Protein AF-A0A959FFI9-F1 (afdb_monomer)

Foldseek 3Di:
DVVVVVVVVVVVVVVVVPPDDDPPVVVQCPDPVSVVVVVCVCVVDPVSVVVVVVVLVVDPVSVVVCVPDPVNVCVCVPPVNVVVVCVVCVVVVVVVVVVQLLQLASVLVVLVVCVVVVVAPPVRSVVVNVVCVVVVRDYDCVVVVPPPDDDDDDDDD

pLDDT: mean 77.88, std 16.32, range [38.5, 97.5]

Radius of gyration: 33.66 Å; Cα contacts (8 Å, |Δi|>4): 55; chains: 1; bounding box: 94×33×92 Å

Sequence (157 aa):
MKKILLFSFAATALFWIGCSQPTNVDSILENAESKDQVFAAILEDHELMTEFMDKMISNEHAVMMMKGNQKMMDMMANEGNMMQMMKDRPEMMHQMMSGMMKDGNMMGHMMQMMQQEGMMSEECMQSCMQMMKDKGMSMDMQMMEGESGDAHADGHH

Secondary structure (DSSP, 8-state):
-HHHHHHHHHHHHHHHHTS-----HHHHHHSHHHHHHHHHHHHH-HHHHHHHHHHHHH-HHHHHHHHT-HHHHHHHHSHHHHHHHHHH-HHHHHHHHHHHHH-HHHHHHHHHHHHHTTSS-HHHHHHHHHHHHHTT----GGGTTT-----------

Solvent-accessible surface area (backbone atoms only — not comparable to full-atom values): 9278 Å² total; per-residue (Å²): 109,74,71,58,53,54,53,55,52,53,58,55,54,58,60,59,68,73,75,70,69,80,80,58,62,67,66,39,62,71,35,68,70,52,34,51,49,53,51,46,56,32,73,76,31,70,68,51,36,51,54,50,50,54,55,39,70,71,30,68,69,53,41,51,54,52,72,68,30,62,71,59,47,51,56,53,66,30,67,70,50,42,53,48,51,42,69,79,32,57,65,56,54,50,52,52,51,51,53,42,69,70,34,29,52,60,45,50,52,52,52,51,52,34,35,75,72,66,77,36,53,71,69,57,50,54,54,51,53,52,53,38,48,76,70,69,44,69,56,70,66,80,72,68,72,74,73,89,68,87,84,74,95,76,88,80,135

Mean predicted aligned error: 16.04 Å

Structure (mmCIF, N/CA/C/O backbone):
data_AF-A0A959FFI9-F1
#
_entry.id   AF-A0A959FFI9-F1
#
loop_
_atom_site.group_PDB
_atom_site.id
_atom_site.type_symbol
_atom_site.label_atom_id
_atom_site.label_alt_id
_atom_site.label_comp_id
_atom_site.label_asym_id
_atom_site.label_entity_id
_atom_site.label_seq_id
_atom_site.pdbx_PDB_ins_code
_atom_site.Cartn_x
_atom_site.Cartn_y
_atom_site.Cartn_z
_atom_site.occupancy
_atom_site.B_iso_or_equiv
_atom_site.auth_seq_id
_atom_site.auth_comp_id
_atom_site.auth_asym_id
_atom_site.auth_atom_id
_atom_site.pdbx_PDB_model_num
ATOM 1 N N . MET A 1 1 ? -46.009 -9.387 54.104 1.00 54.59 1 MET A N 1
ATOM 2 C CA . MET A 1 1 ? -46.025 -10.105 52.807 1.00 54.59 1 MET A CA 1
ATOM 3 C C . MET A 1 1 ? -46.320 -9.190 51.614 1.00 54.59 1 MET A C 1
ATOM 5 O O . MET A 1 1 ? -45.445 -9.065 50.772 1.00 54.59 1 MET A O 1
ATOM 9 N N . LYS A 1 2 ? -47.446 -8.454 51.561 1.00 54.12 2 LYS A N 1
ATOM 10 C CA . LYS A 1 2 ? -47.761 -7.527 50.441 1.00 54.12 2 LYS A CA 1
ATOM 11 C C . LYS A 1 2 ? -46.693 -6.450 50.157 1.00 54.12 2 LYS A C 1
ATOM 13 O O . LYS A 1 2 ? -46.382 -6.191 49.004 1.00 54.12 2 LYS A O 1
ATOM 18 N N . LYS A 1 3 ? -46.085 -5.867 51.200 1.00 54.12 3 LYS A N 1
ATOM 19 C CA . LYS A 1 3 ? -45.026 -4.844 51.059 1.00 54.12 3 LYS A CA 1
ATOM 20 C C . LYS A 1 3 ? -43.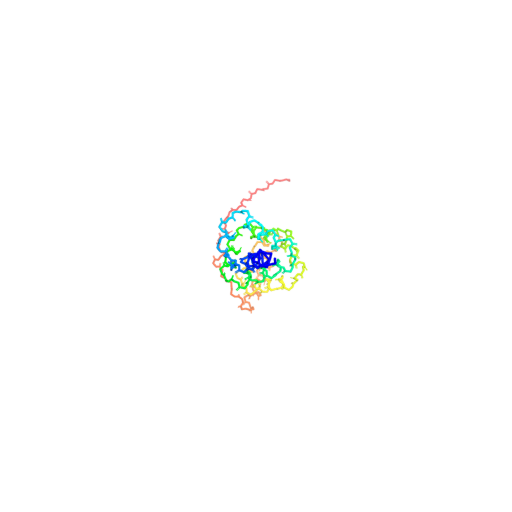683 -5.404 50.556 1.00 54.12 3 LYS A C 1
ATOM 22 O O . LYS A 1 3 ? -42.946 -4.689 49.897 1.00 54.12 3 LYS A O 1
ATOM 27 N N . ILE A 1 4 ? -43.397 -6.680 50.833 1.00 61.78 4 ILE A N 1
ATOM 28 C CA . ILE A 1 4 ? -42.173 -7.370 50.381 1.00 61.78 4 ILE A CA 1
ATOM 29 C C . ILE A 1 4 ? -42.309 -7.768 48.903 1.00 61.78 4 ILE A C 1
ATOM 31 O O . ILE A 1 4 ? -41.373 -7.591 48.131 1.00 61.78 4 ILE A O 1
ATOM 35 N N . LEU A 1 5 ? -43.505 -8.207 48.489 1.00 58.59 5 LEU A N 1
ATOM 36 C CA . LEU A 1 5 ? -43.826 -8.471 47.081 1.00 58.59 5 LEU A CA 1
ATOM 37 C C . LEU A 1 5 ? -43.743 -7.202 46.216 1.00 58.59 5 LEU A C 1
ATOM 39 O O . LEU A 1 5 ? -43.212 -7.255 45.113 1.00 58.59 5 LEU A O 1
ATOM 43 N N . LEU A 1 6 ? -44.193 -6.053 46.733 1.00 59.59 6 LEU A N 1
ATOM 44 C CA . LEU A 1 6 ? -44.088 -4.764 46.033 1.00 59.59 6 LEU A CA 1
ATOM 45 C C . LEU A 1 6 ? -42.633 -4.305 45.834 1.00 59.59 6 LEU A C 1
ATOM 47 O O . LEU A 1 6 ? -42.292 -3.828 44.756 1.00 59.59 6 LEU A O 1
ATOM 51 N N . PHE A 1 7 ? -41.764 -4.493 46.832 1.00 60.91 7 PHE A N 1
ATOM 52 C CA . PHE A 1 7 ? -40.336 -4.170 46.705 1.00 60.91 7 PHE A CA 1
ATOM 53 C C . PHE A 1 7 ? -39.608 -5.096 45.718 1.00 60.91 7 PHE A C 1
ATOM 55 O O . PHE A 1 7 ? -38.784 -4.634 44.932 1.00 60.91 7 PHE A O 1
ATOM 62 N N . SER A 1 8 ? -39.949 -6.388 45.713 1.00 60.66 8 SER A N 1
ATOM 63 C CA . SER A 1 8 ? -39.396 -7.368 44.767 1.00 60.66 8 SER A CA 1
ATOM 64 C C . SER A 1 8 ? -39.803 -7.080 43.313 1.00 60.66 8 SER A C 1
ATOM 66 O O . SER A 1 8 ? -38.992 -7.240 42.399 1.00 60.66 8 SER A O 1
ATOM 68 N N . PHE A 1 9 ? -41.024 -6.587 43.093 1.00 63.41 9 PHE A N 1
ATOM 69 C CA . PHE A 1 9 ? -41.508 -6.204 41.765 1.00 63.41 9 PHE A CA 1
ATOM 70 C C . PHE A 1 9 ? -40.862 -4.903 41.249 1.00 63.41 9 PHE A C 1
ATOM 72 O O . PHE A 1 9 ? -40.534 -4.789 40.073 1.00 63.41 9 PHE A O 1
ATOM 79 N N . ALA A 1 10 ? -40.601 -3.933 42.132 1.00 61.62 10 ALA A N 1
ATOM 80 C CA . ALA A 1 10 ? -39.924 -2.687 41.760 1.00 61.62 10 ALA A CA 1
ATOM 81 C C . ALA A 1 10 ? -38.444 -2.902 41.380 1.00 61.62 10 ALA A C 1
ATOM 83 O O . ALA A 1 10 ? -37.953 -2.292 40.432 1.00 61.62 10 ALA A O 1
ATOM 84 N N . ALA A 1 11 ? -37.741 -3.802 42.078 1.00 61.47 11 ALA A N 1
ATOM 85 C CA . ALA A 1 11 ? -36.342 -4.124 41.786 1.00 61.47 11 ALA A CA 1
ATOM 86 C C . ALA A 1 11 ? -36.163 -4.863 40.445 1.00 61.47 11 ALA A C 1
ATOM 88 O O . ALA A 1 11 ? -35.191 -4.629 39.732 1.00 61.47 11 ALA A O 1
ATOM 89 N N . THR A 1 12 ? -37.119 -5.719 40.073 1.00 61.19 12 THR A N 1
ATOM 90 C CA . THR A 1 12 ? -37.103 -6.438 38.787 1.00 61.19 12 THR A CA 1
ATOM 91 C C . THR A 1 12 ? -37.484 -5.545 37.603 1.00 61.19 12 THR A C 1
ATOM 93 O O . THR A 1 12 ? -36.908 -5.697 36.527 1.00 61.19 12 THR A O 1
ATOM 96 N N . ALA A 1 13 ? -38.362 -4.556 37.804 1.00 60.69 13 ALA A N 1
ATOM 97 C CA . ALA A 1 13 ? -38.697 -3.560 36.783 1.00 60.69 13 ALA A CA 1
ATOM 98 C C . ALA A 1 13 ? -37.518 -2.624 36.445 1.00 60.69 13 ALA A C 1
ATOM 100 O O . ALA A 1 13 ? -37.300 -2.310 35.278 1.00 60.69 13 ALA A O 1
ATOM 101 N N . LEU A 1 14 ? -36.721 -2.216 37.442 1.00 57.75 14 LEU A N 1
ATOM 102 C CA . LEU A 1 14 ? -35.534 -1.374 37.226 1.00 57.75 14 LEU A CA 1
ATOM 103 C C . LEU A 1 14 ? -34.415 -2.106 36.471 1.00 57.75 14 LEU A C 1
ATOM 105 O O . LEU A 1 14 ? -33.699 -1.485 35.690 1.00 57.75 14 LEU A O 1
ATOM 109 N N . PHE A 1 15 ? -34.300 -3.424 36.652 1.00 58.16 15 PHE A N 1
ATOM 110 C CA . PHE A 1 15 ? -33.319 -4.247 35.940 1.00 58.16 15 PHE A CA 1
ATOM 111 C C . PHE A 1 15 ? -33.638 -4.378 34.439 1.00 58.16 15 PHE A C 1
ATOM 113 O O . PHE A 1 15 ? -32.733 -4.467 33.618 1.00 58.16 15 PHE A O 1
ATOM 120 N N . TRP A 1 16 ? -34.921 -4.328 34.061 1.00 54.62 16 TRP A N 1
ATOM 121 C CA . TRP A 1 16 ? -35.351 -4.394 32.659 1.00 54.62 16 TRP A CA 1
ATOM 122 C C . TRP A 1 16 ? -35.117 -3.094 31.876 1.00 54.62 16 TRP A C 1
ATOM 124 O O . TRP A 1 16 ? -34.876 -3.146 30.675 1.00 54.62 16 TRP A O 1
ATOM 134 N N . ILE A 1 17 ? -35.137 -1.931 32.534 1.00 57.12 17 ILE A N 1
ATOM 135 C CA . ILE A 1 17 ? -34.958 -0.625 31.867 1.00 57.12 17 ILE A CA 1
ATOM 136 C C . ILE A 1 17 ? -33.485 -0.386 31.474 1.00 57.12 17 ILE A C 1
ATOM 138 O O . ILE A 1 17 ? -33.210 0.366 30.541 1.00 57.12 17 ILE A O 1
ATOM 142 N N . GLY A 1 18 ? -32.535 -1.048 32.144 1.00 56.31 18 GLY A N 1
ATOM 143 C CA . GLY A 1 18 ? -31.099 -0.906 31.875 1.00 56.31 18 GLY A CA 1
ATOM 144 C C . GLY A 1 18 ? -30.547 -1.758 30.724 1.00 56.31 18 GLY A C 1
ATOM 145 O O . GLY A 1 18 ? -29.428 -1.509 30.291 1.00 56.31 18 GLY A O 1
ATOM 146 N N . CYS A 1 19 ? -31.292 -2.747 30.214 1.00 55.94 19 CYS A N 1
ATOM 147 C CA . CYS A 1 19 ? -30.753 -3.762 29.292 1.00 55.94 19 CYS A CA 1
ATOM 148 C C . CYS A 1 19 ? -31.139 -3.597 27.813 1.00 55.94 19 CYS A C 1
ATOM 150 O O . CYS A 1 19 ? -30.850 -4.485 27.015 1.00 55.94 19 CYS A O 1
ATOM 152 N N . SER A 1 20 ? -31.775 -2.497 27.409 1.00 57.56 20 SER A N 1
ATOM 153 C CA . SER A 1 20 ? -32.205 -2.342 26.011 1.00 57.56 20 SER A CA 1
ATOM 154 C C . SER A 1 20 ? -32.326 -0.888 25.566 1.00 57.56 20 SER A C 1
ATOM 156 O O . SER A 1 20 ? -33.328 -0.502 24.960 1.00 57.56 20 SER A O 1
ATOM 158 N N . GLN A 1 21 ? -31.327 -0.059 25.873 1.00 59.12 21 GLN A N 1
ATOM 159 C CA . GLN A 1 21 ? -31.211 1.222 25.184 1.00 59.12 21 GLN A CA 1
ATOM 160 C C . GLN A 1 21 ? -30.547 0.977 23.825 1.00 59.12 21 GLN A C 1
ATOM 162 O O . GLN A 1 21 ? -29.470 0.380 23.790 1.00 59.12 21 GLN A O 1
ATOM 167 N N . PRO A 1 22 ? -31.180 1.381 22.708 1.00 62.22 22 PRO A N 1
ATOM 168 C CA . PRO A 1 22 ? -30.534 1.315 21.410 1.00 62.22 22 PRO A CA 1
ATOM 169 C C . PRO A 1 22 ? -29.254 2.144 21.484 1.00 62.22 22 PRO A C 1
ATOM 171 O O . PRO A 1 22 ? -29.290 3.326 21.828 1.00 62.22 22 PRO A O 1
ATOM 174 N N . THR A 1 23 ? -28.122 1.502 21.215 1.00 72.62 23 THR A N 1
ATOM 175 C CA . THR A 1 23 ? -26.824 2.161 21.211 1.00 72.62 23 THR A CA 1
ATOM 176 C C . THR A 1 23 ? -26.839 3.253 20.151 1.00 72.62 23 THR A C 1
ATOM 178 O O . THR A 1 23 ? -26.911 2.972 18.955 1.00 72.62 23 THR A O 1
ATOM 181 N N . ASN A 1 24 ? -26.809 4.509 20.592 1.00 82.81 24 ASN A N 1
ATOM 182 C CA . ASN A 1 24 ? -26.715 5.638 19.686 1.00 82.81 24 ASN A CA 1
ATOM 183 C C . ASN A 1 24 ? -25.265 5.743 19.190 1.00 82.81 24 ASN A C 1
ATOM 185 O O . ASN A 1 24 ? -24.393 6.253 19.894 1.00 82.81 24 ASN A O 1
ATOM 189 N N . VAL A 1 25 ? -25.014 5.231 17.986 1.00 84.19 25 VAL A N 1
ATOM 190 C CA . VAL A 1 25 ? -23.684 5.228 17.363 1.00 84.19 25 VAL A CA 1
ATOM 191 C C . VAL A 1 25 ? -23.138 6.650 17.211 1.00 84.19 25 VAL A C 1
ATOM 193 O O . VAL A 1 25 ? -21.958 6.862 17.468 1.00 84.19 25 VAL A O 1
ATOM 196 N N . ASP A 1 26 ? -23.986 7.637 16.913 1.00 86.81 26 ASP A N 1
ATOM 197 C CA . ASP A 1 26 ? -23.553 9.033 16.777 1.00 86.81 26 ASP A CA 1
ATOM 198 C C . ASP A 1 26 ? -22.963 9.550 18.093 1.00 86.81 26 ASP A C 1
ATOM 200 O O . ASP A 1 26 ? -21.877 10.125 18.113 1.00 86.81 26 ASP A O 1
ATOM 204 N N . SER A 1 27 ? -23.602 9.230 19.224 1.00 84.19 27 SER A N 1
ATOM 205 C CA . SER A 1 27 ? -23.094 9.624 20.545 1.00 84.19 27 SER A CA 1
ATOM 206 C C . SER A 1 27 ? -21.758 8.963 20.917 1.00 84.19 27 SER A C 1
ATOM 208 O O . SER A 1 27 ? -20.968 9.547 21.658 1.00 84.19 27 SER A O 1
ATOM 210 N N . ILE A 1 28 ? -21.481 7.769 20.377 1.00 85.25 28 ILE A N 1
ATOM 211 C CA . ILE A 1 28 ? -20.199 7.068 20.543 1.00 85.25 28 ILE A CA 1
ATOM 212 C C . ILE A 1 28 ? -19.106 7.715 19.685 1.00 85.25 28 ILE A C 1
ATOM 214 O O . ILE A 1 28 ? -17.953 7.774 20.107 1.00 85.25 28 ILE A O 1
ATOM 218 N N . LEU A 1 29 ? -19.449 8.203 18.493 1.00 88.94 29 LEU A N 1
ATOM 219 C CA . LEU A 1 29 ? -18.490 8.809 17.569 1.00 88.94 29 LEU A CA 1
ATOM 220 C C . LEU A 1 29 ? -18.188 10.284 17.896 1.00 88.94 29 LEU A C 1
ATOM 222 O O . LEU A 1 29 ? -17.097 10.764 17.584 1.00 88.94 29 LEU A O 1
ATOM 226 N N . GLU A 1 30 ? -19.116 10.997 18.541 1.00 90.31 30 GLU A N 1
ATOM 227 C CA . GLU A 1 30 ? -18.935 12.392 18.971 1.00 90.31 30 GLU A CA 1
ATOM 228 C C . GLU A 1 30 ? -18.075 12.531 20.237 1.00 90.31 30 GLU A C 1
ATOM 230 O O . GLU A 1 30 ? -17.360 13.525 20.398 1.00 90.31 30 GLU A O 1
ATOM 235 N N . ASN A 1 31 ? -18.105 11.543 21.136 1.00 91.88 31 ASN A N 1
ATOM 236 C CA . ASN A 1 31 ? -17.272 11.545 22.333 1.00 91.88 31 ASN A CA 1
ATOM 237 C C . ASN A 1 31 ? -15.855 11.030 22.013 1.00 91.88 31 ASN A C 1
ATOM 239 O O . ASN A 1 31 ? -15.668 9.963 21.434 1.00 91.88 31 ASN A O 1
ATOM 243 N N . ALA A 1 32 ? -14.838 11.814 22.386 1.00 91.50 32 ALA A N 1
ATOM 244 C CA . ALA A 1 32 ? -13.445 11.511 22.064 1.00 91.50 32 ALA A CA 1
ATOM 245 C C . ALA A 1 32 ? -12.944 10.208 22.712 1.00 91.50 32 ALA A C 1
ATOM 247 O O . ALA A 1 32 ? -12.274 9.429 22.044 1.00 91.50 32 ALA A O 1
ATOM 248 N N . GLU A 1 33 ? -13.311 9.949 23.969 1.00 90.81 33 GLU A N 1
ATOM 249 C CA . GLU A 1 33 ? -12.906 8.747 24.706 1.00 90.81 33 GLU A CA 1
ATOM 250 C C . GLU A 1 33 ? -13.517 7.484 24.088 1.00 90.81 33 GLU A C 1
ATOM 252 O O . GLU A 1 33 ? -12.811 6.507 23.844 1.00 90.81 33 GLU A O 1
ATOM 257 N N . SER A 1 34 ? -14.812 7.502 23.769 1.00 90.19 34 SER A N 1
ATOM 258 C CA . SER A 1 34 ? -15.467 6.355 23.136 1.00 90.19 34 SER A CA 1
ATOM 259 C C . SER A 1 34 ? -15.020 6.153 21.692 1.00 90.19 34 SER A C 1
ATOM 261 O O . SER A 1 34 ? -14.866 5.015 21.257 1.00 90.19 34 SER A O 1
ATOM 263 N N . LYS A 1 35 ? -14.747 7.230 20.952 1.00 92.69 35 LYS A N 1
ATOM 264 C CA . LYS A 1 35 ? -14.177 7.147 19.605 1.00 92.69 35 LYS A CA 1
ATOM 265 C C . LYS A 1 35 ? -12.792 6.492 19.620 1.00 92.69 35 LYS A C 1
ATOM 267 O O . LYS A 1 35 ? -12.526 5.626 18.789 1.00 92.69 35 LYS A O 1
ATOM 272 N N . ASP A 1 36 ? -11.938 6.856 20.575 1.00 94.06 36 ASP A N 1
ATOM 273 C CA . ASP A 1 36 ? -10.618 6.238 20.735 1.00 94.06 36 ASP A CA 1
ATOM 274 C C . ASP A 1 36 ? -10.738 4.756 21.121 1.00 94.06 36 ASP A C 1
ATOM 276 O O . ASP A 1 36 ? -10.015 3.924 20.575 1.00 94.06 36 ASP A O 1
ATOM 280 N N . GLN A 1 37 ? -11.700 4.396 21.979 1.00 93.75 37 GLN A N 1
ATOM 281 C CA . GLN A 1 37 ? -11.990 2.995 22.310 1.00 93.75 37 GLN A CA 1
ATOM 282 C C . GLN A 1 37 ? -12.476 2.189 21.098 1.00 93.75 37 GLN A C 1
ATOM 284 O O . GLN A 1 37 ? -12.083 1.035 20.941 1.00 93.75 37 GLN A O 1
ATOM 289 N N . VAL A 1 38 ? -13.290 2.783 20.219 1.00 94.06 38 VAL A N 1
ATOM 290 C CA . VAL A 1 38 ? -13.709 2.135 18.967 1.00 94.06 38 VAL A CA 1
ATOM 291 C C . VAL A 1 38 ? -12.504 1.869 18.067 1.00 94.06 38 VAL A C 1
ATOM 293 O O . VAL A 1 38 ? -12.364 0.761 17.553 1.00 94.06 38 VAL A O 1
ATOM 296 N N . PHE A 1 39 ? -11.606 2.843 17.897 1.00 95.75 39 PHE A N 1
ATOM 297 C CA . PHE A 1 39 ? -10.393 2.623 17.108 1.00 95.75 39 PHE A CA 1
ATOM 298 C C . PHE A 1 39 ? -9.474 1.579 17.738 1.00 95.75 39 PHE A C 1
ATOM 300 O O . PHE A 1 39 ? -8.977 0.718 17.019 1.00 95.75 39 PHE A O 1
ATOM 307 N N . ALA A 1 40 ? -9.283 1.610 19.058 1.00 96.31 40 ALA A N 1
ATOM 308 C CA . ALA A 1 40 ? -8.490 0.607 19.762 1.00 96.31 40 ALA A CA 1
ATOM 309 C C . ALA A 1 40 ? -9.060 -0.803 19.549 1.00 96.31 40 ALA A C 1
ATOM 311 O O . ALA A 1 40 ? -8.321 -1.700 19.162 1.00 96.31 40 ALA A O 1
ATOM 312 N N . ALA A 1 41 ? -10.379 -0.979 19.679 1.00 96.25 41 ALA A N 1
ATOM 313 C CA . ALA A 1 41 ? -11.032 -2.267 19.451 1.00 96.25 41 ALA A CA 1
ATOM 314 C C . ALA A 1 41 ? -10.822 -2.800 18.022 1.00 96.25 41 ALA A C 1
ATOM 316 O O . ALA A 1 41 ? -10.614 -3.995 17.844 1.00 96.25 41 ALA A O 1
ATOM 317 N N . ILE A 1 42 ? -10.838 -1.924 17.010 1.00 96.81 42 ILE A N 1
ATOM 318 C CA . ILE A 1 42 ? -10.563 -2.316 15.618 1.00 96.81 42 ILE A CA 1
ATOM 319 C C . ILE A 1 42 ? -9.084 -2.674 15.424 1.00 96.81 42 ILE A C 1
ATOM 321 O O . ILE A 1 42 ? -8.781 -3.615 14.702 1.00 96.81 42 ILE A O 1
ATOM 325 N N . LEU A 1 43 ? -8.159 -1.913 16.015 1.00 96.19 43 LEU A N 1
ATOM 326 C CA . LEU A 1 43 ? -6.716 -2.066 15.784 1.00 96.19 43 LEU A CA 1
ATOM 327 C C . LEU A 1 43 ? -6.079 -3.201 16.600 1.00 96.19 43 LEU A C 1
ATOM 329 O O . LEU A 1 43 ? -5.052 -3.739 16.189 1.00 96.19 43 LEU A O 1
ATOM 333 N N . GLU A 1 44 ? -6.652 -3.544 17.753 1.00 96.62 44 GLU A N 1
ATOM 334 C CA . GLU A 1 44 ? -6.145 -4.589 18.651 1.00 96.62 44 GLU A CA 1
ATOM 335 C C . GLU A 1 44 ? -6.707 -5.984 18.328 1.00 96.62 44 GLU A C 1
ATOM 337 O O . GLU A 1 44 ? -6.144 -6.987 18.771 1.00 96.62 44 GLU A O 1
ATOM 342 N N . ASP A 1 45 ? -7.773 -6.065 17.526 1.00 97.50 45 ASP A N 1
ATOM 343 C CA . ASP A 1 45 ? -8.388 -7.319 17.090 1.00 97.50 45 ASP A CA 1
ATOM 344 C C . ASP A 1 45 ? -8.079 -7.605 15.612 1.00 97.50 45 ASP A C 1
ATOM 346 O O . ASP A 1 45 ? -8.399 -6.825 14.715 1.00 97.50 45 ASP A O 1
ATOM 350 N N . HIS A 1 46 ? -7.438 -8.746 15.344 1.00 95.19 46 HIS A N 1
ATOM 351 C CA . HIS A 1 46 ? -6.996 -9.101 13.995 1.00 95.19 46 HIS A CA 1
ATOM 352 C C . HIS A 1 46 ? -8.159 -9.286 13.012 1.00 95.19 46 HIS A C 1
ATOM 354 O O . HIS A 1 46 ? -8.050 -8.857 11.866 1.00 95.19 46 HIS A O 1
ATOM 360 N N . GLU A 1 47 ? -9.256 -9.909 13.447 1.00 97.38 47 GLU A N 1
ATOM 361 C CA . GLU A 1 47 ? -10.404 -10.201 12.587 1.00 97.38 47 GLU A CA 1
ATOM 362 C C . GLU A 1 47 ? -11.138 -8.907 12.228 1.00 97.38 47 GLU A C 1
ATOM 364 O O . GLU A 1 47 ? -11.395 -8.648 11.049 1.00 97.38 47 GLU A O 1
ATOM 369 N N . LEU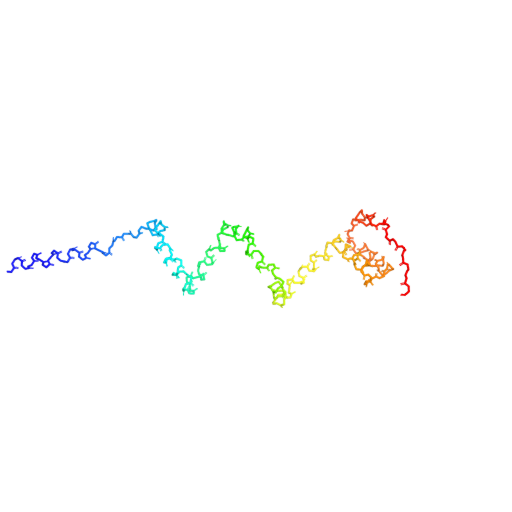 A 1 48 ? -11.368 -8.041 13.219 1.00 97.31 48 LEU A N 1
ATOM 370 C CA . LEU A 1 48 ? -11.964 -6.723 12.999 1.00 97.31 48 LEU A CA 1
ATOM 371 C C . LEU A 1 48 ? -11.079 -5.833 12.129 1.00 97.31 48 LEU A C 1
ATOM 373 O O . LEU A 1 48 ? -11.588 -5.146 11.243 1.00 97.31 48 LEU A O 1
ATOM 377 N N . MET A 1 49 ? -9.763 -5.854 12.339 1.00 97.06 49 MET A N 1
ATOM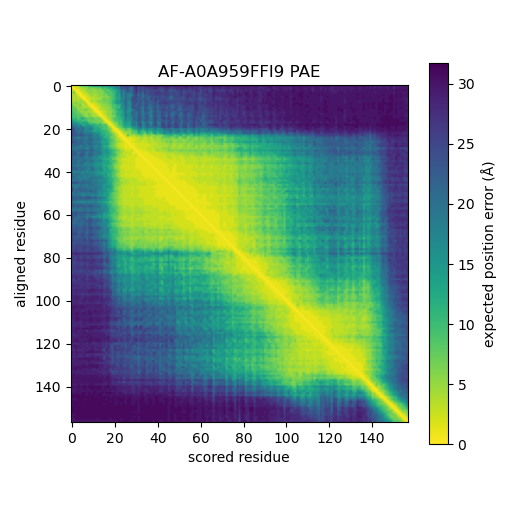 378 C CA . MET A 1 49 ? -8.829 -5.109 11.502 1.00 97.06 49 MET A CA 1
ATOM 379 C C . MET A 1 49 ? -8.885 -5.589 10.047 1.00 97.06 49 MET A C 1
ATOM 381 O O . MET A 1 49 ? -8.925 -4.762 9.133 1.00 97.06 49 MET A O 1
ATOM 385 N N . THR A 1 50 ? -8.902 -6.906 9.813 1.00 96.94 50 THR A N 1
ATOM 386 C CA . THR A 1 50 ? -9.010 -7.474 8.463 1.00 96.94 50 THR A CA 1
ATOM 387 C C . THR A 1 50 ? -10.332 -7.094 7.804 1.00 96.94 50 THR A C 1
ATOM 389 O O . THR A 1 50 ? -10.316 -6.576 6.687 1.00 96.94 50 THR A O 1
ATOM 392 N N . GLU A 1 51 ? -11.465 -7.252 8.493 1.00 97.31 51 GLU A N 1
ATOM 393 C CA . GLU A 1 51 ? -12.765 -6.860 7.941 1.00 97.31 51 GLU A CA 1
ATOM 394 C C . GLU A 1 51 ? -12.812 -5.354 7.644 1.00 97.31 51 GLU A C 1
ATOM 396 O O . GLU A 1 51 ? -13.285 -4.932 6.586 1.00 97.31 51 GLU A O 1
ATOM 401 N N . PHE A 1 52 ? -12.275 -4.527 8.541 1.00 96.75 52 PHE A N 1
ATOM 402 C CA . PHE A 1 52 ? -12.203 -3.085 8.341 1.00 96.75 52 PHE A CA 1
ATOM 403 C C . PHE A 1 52 ? -11.381 -2.720 7.096 1.00 96.75 52 PHE A C 1
ATOM 405 O O . PHE A 1 52 ? -11.810 -1.878 6.301 1.00 96.75 52 PHE A O 1
ATOM 412 N N . MET A 1 53 ? -10.239 -3.379 6.871 1.00 96.12 53 MET A N 1
ATOM 413 C CA . MET A 1 53 ? -9.444 -3.200 5.651 1.00 96.12 53 MET A CA 1
ATOM 414 C C . MET A 1 53 ? -10.215 -3.602 4.390 1.00 96.12 53 MET A C 1
ATOM 416 O O . MET A 1 53 ? -10.213 -2.844 3.417 1.00 96.12 53 MET A O 1
ATOM 420 N N . ASP A 1 54 ? -10.932 -4.725 4.411 1.00 96.94 54 ASP A N 1
ATOM 421 C CA . ASP A 1 54 ? -11.754 -5.164 3.278 1.00 96.94 54 ASP A CA 1
ATOM 422 C C . ASP A 1 54 ? -12.857 -4.147 2.956 1.00 96.94 54 ASP A C 1
ATOM 424 O O . ASP A 1 54 ? -13.054 -3.766 1.796 1.00 96.94 54 ASP A O 1
ATOM 428 N N . LYS A 1 55 ? -13.539 -3.620 3.983 1.00 97.00 55 LYS A N 1
ATOM 429 C CA . LYS A 1 55 ? -14.533 -2.551 3.808 1.00 97.00 55 LYS A CA 1
ATOM 430 C C . LYS A 1 55 ? -13.905 -1.297 3.207 1.00 97.00 55 LYS A C 1
ATOM 432 O O . LYS A 1 55 ? -14.490 -0.729 2.286 1.00 97.00 55 LYS A O 1
ATOM 437 N N . MET A 1 56 ? -12.719 -0.893 3.663 1.00 96.00 56 MET A N 1
ATOM 438 C CA . MET A 1 56 ? -12.005 0.262 3.111 1.00 96.00 56 MET A CA 1
ATOM 439 C C . MET A 1 56 ? -11.629 0.070 1.638 1.00 96.00 56 MET A C 1
ATOM 441 O O . MET A 1 56 ? -11.865 0.968 0.836 1.00 96.00 56 MET A O 1
ATOM 445 N N . ILE A 1 57 ? -11.078 -1.085 1.255 1.00 94.88 57 ILE A N 1
ATOM 446 C CA . ILE A 1 57 ? -10.661 -1.353 -0.133 1.00 94.88 57 ILE A CA 1
ATOM 447 C C . ILE A 1 57 ? -11.878 -1.493 -1.062 1.00 94.88 57 ILE A C 1
ATOM 449 O O . ILE A 1 57 ? -11.807 -1.125 -2.234 1.00 94.88 57 ILE A O 1
ATOM 453 N N . SER A 1 58 ? -13.017 -1.963 -0.545 1.00 96.81 58 SER A N 1
ATOM 454 C CA . SER A 1 58 ? -14.280 -2.014 -1.296 1.00 96.81 58 SER A CA 1
ATOM 455 C C . SER A 1 58 ? -14.989 -0.656 -1.436 1.00 96.81 58 SER A C 1
ATOM 457 O O . SER A 1 58 ? -15.920 -0.528 -2.231 1.00 96.81 58 SER A O 1
ATOM 459 N N . ASN A 1 59 ? -14.568 0.365 -0.681 1.00 96.94 59 ASN A N 1
ATOM 460 C CA . ASN A 1 59 ? -15.159 1.698 -0.701 1.00 96.94 59 ASN A CA 1
ATOM 461 C C . ASN A 1 59 ? -14.349 2.641 -1.604 1.00 96.94 59 ASN A C 1
ATOM 463 O O . ASN A 1 59 ? -13.223 3.018 -1.288 1.00 96.94 59 ASN A O 1
ATOM 467 N N . GLU A 1 60 ? -14.949 3.084 -2.710 1.00 96.69 60 GLU A N 1
ATOM 468 C CA . GLU A 1 60 ? -14.270 3.922 -3.707 1.00 96.69 60 GLU A CA 1
ATOM 469 C C . GLU A 1 60 ? -13.718 5.234 -3.125 1.00 96.69 60 GLU A C 1
ATOM 471 O O . GLU A 1 60 ? -12.600 5.643 -3.446 1.00 96.69 60 GLU A O 1
ATOM 476 N N . HIS A 1 61 ? -14.460 5.883 -2.224 1.00 97.06 61 HIS A N 1
ATOM 477 C CA . HIS A 1 61 ? -14.007 7.121 -1.599 1.00 97.06 61 HIS A CA 1
ATOM 478 C C . HIS A 1 61 ? -12.799 6.893 -0.683 1.00 97.06 61 HIS A C 1
ATOM 480 O O . HIS A 1 61 ? -11.823 7.642 -0.758 1.00 97.06 61 HIS A O 1
ATOM 486 N N . ALA A 1 62 ? -12.822 5.833 0.126 1.00 95.56 62 ALA A N 1
ATOM 487 C CA . ALA A 1 62 ? -11.686 5.454 0.962 1.00 95.56 62 ALA A CA 1
ATOM 488 C C . ALA A 1 62 ? -10.456 5.102 0.109 1.00 95.56 62 ALA A C 1
ATOM 490 O O . ALA A 1 62 ? -9.346 5.531 0.420 1.00 95.56 62 ALA A O 1
ATOM 491 N N . VAL A 1 63 ? -10.650 4.408 -1.017 1.00 95.31 63 VAL A N 1
ATOM 492 C CA . VAL A 1 63 ? -9.582 4.130 -1.988 1.00 95.31 63 VAL A CA 1
ATOM 493 C C . VAL A 1 63 ? -8.995 5.418 -2.567 1.00 95.31 63 VAL A C 1
ATOM 495 O O . VAL A 1 63 ? -7.774 5.532 -2.679 1.00 95.31 63 VAL A O 1
ATOM 498 N N . MET A 1 64 ? -9.819 6.412 -2.910 1.00 95.44 64 MET A N 1
ATOM 499 C CA . MET A 1 64 ? -9.321 7.713 -3.376 1.00 95.44 64 MET A CA 1
ATOM 500 C C . MET A 1 64 ? -8.517 8.443 -2.297 1.00 95.44 64 MET A C 1
ATOM 502 O O . MET A 1 64 ? -7.449 8.977 -2.594 1.00 95.44 64 MET A O 1
ATOM 506 N N . MET A 1 65 ? -8.981 8.416 -1.045 1.00 95.31 65 MET A N 1
ATOM 507 C CA . MET A 1 65 ? -8.256 8.994 0.092 1.00 95.31 65 MET A CA 1
ATOM 508 C C . MET A 1 65 ? -6.905 8.304 0.307 1.00 95.31 65 MET A C 1
ATOM 510 O O . MET A 1 65 ? -5.907 8.982 0.535 1.00 95.31 65 MET A O 1
ATOM 514 N N . MET A 1 66 ? -6.843 6.975 0.172 1.00 93.19 66 MET A N 1
ATOM 515 C CA . MET A 1 66 ? -5.590 6.216 0.246 1.00 93.19 66 MET A CA 1
ATOM 516 C C . MET A 1 66 ? -4.626 6.583 -0.888 1.00 93.19 66 MET A C 1
ATOM 518 O O . MET A 1 66 ? -3.460 6.862 -0.626 1.00 93.19 66 MET A O 1
ATOM 522 N N . LYS A 1 67 ? -5.103 6.657 -2.138 1.00 89.12 67 LYS A N 1
ATOM 523 C CA . LYS A 1 67 ? -4.278 7.050 -3.297 1.00 89.12 67 LYS A CA 1
ATOM 524 C C . LYS A 1 67 ? -3.761 8.487 -3.203 1.00 89.12 67 LYS A C 1
ATOM 526 O O . LYS A 1 67 ? -2.649 8.765 -3.634 1.00 89.12 67 LYS A O 1
ATOM 531 N N . GLY A 1 68 ? -4.567 9.396 -2.657 1.00 91.94 68 GLY A N 1
ATOM 532 C CA . GLY A 1 68 ? -4.183 10.790 -2.430 1.00 91.94 68 GLY A CA 1
ATOM 533 C C . GLY A 1 68 ? -3.301 11.002 -1.196 1.00 91.94 68 GLY A C 1
ATOM 534 O O . GLY A 1 68 ? -2.813 12.111 -0.981 1.00 91.94 68 GLY A O 1
ATOM 535 N N . ASN A 1 69 ? -3.091 9.973 -0.369 1.00 94.38 69 ASN A N 1
ATOM 536 C CA . ASN A 1 69 ? -2.301 10.089 0.846 1.00 94.38 69 ASN A CA 1
ATOM 537 C C . ASN A 1 69 ? -0.806 10.000 0.526 1.00 94.38 69 ASN A C 1
ATOM 539 O O . ASN A 1 69 ? -0.253 8.916 0.341 1.00 94.38 69 ASN A O 1
ATOM 543 N N . GLN A 1 70 ? -0.140 11.154 0.529 1.00 90.88 70 GLN A N 1
ATOM 544 C CA . GLN A 1 70 ? 1.284 11.261 0.219 1.00 90.88 70 GLN A CA 1
ATOM 545 C C . GLN A 1 70 ? 2.160 10.369 1.105 1.00 90.88 70 GLN A C 1
ATOM 547 O O . GLN A 1 70 ? 3.015 9.666 0.592 1.00 90.88 70 GLN A O 1
ATOM 552 N N . LYS A 1 71 ? 1.908 10.304 2.418 1.00 90.75 71 LYS A N 1
ATOM 553 C CA . LYS A 1 71 ? 2.708 9.472 3.331 1.00 90.75 71 LYS A CA 1
ATOM 554 C C . LYS A 1 71 ? 2.592 7.981 3.001 1.00 90.75 71 LYS A C 1
ATOM 556 O O . LYS A 1 71 ? 3.566 7.241 3.116 1.00 90.75 71 LYS A O 1
ATOM 561 N N . MET A 1 72 ? 1.395 7.536 2.620 1.00 88.19 72 MET A N 1
ATOM 562 C CA . MET A 1 72 ? 1.167 6.156 2.190 1.00 88.19 72 MET A CA 1
ATOM 563 C C . MET A 1 72 ? 1.876 5.875 0.862 1.00 88.19 72 MET A C 1
ATOM 565 O O . MET A 1 72 ? 2.541 4.848 0.732 1.00 88.19 72 MET A O 1
ATOM 569 N N . MET A 1 73 ? 1.790 6.810 -0.088 1.00 86.81 73 MET A N 1
ATOM 570 C CA . MET A 1 73 ? 2.498 6.721 -1.364 1.00 86.81 73 MET A CA 1
ATOM 571 C C . MET A 1 73 ? 4.017 6.700 -1.178 1.00 86.81 73 MET A C 1
ATOM 573 O O . MET A 1 73 ? 4.672 5.846 -1.762 1.00 86.81 73 MET A O 1
ATOM 577 N N . ASP A 1 74 ? 4.573 7.549 -0.314 1.00 89.06 74 ASP A N 1
ATOM 578 C CA . ASP A 1 74 ? 6.006 7.591 0.001 1.00 89.06 74 ASP A CA 1
ATOM 579 C C . ASP A 1 74 ? 6.480 6.282 0.641 1.00 89.06 74 ASP A C 1
ATOM 581 O O . ASP A 1 74 ? 7.564 5.785 0.340 1.00 89.06 74 ASP A O 1
ATOM 585 N N . MET A 1 75 ? 5.656 5.680 1.506 1.00 86.00 75 MET A N 1
ATOM 586 C CA . MET A 1 75 ? 5.957 4.368 2.074 1.00 86.00 75 MET A CA 1
ATOM 587 C C . MET A 1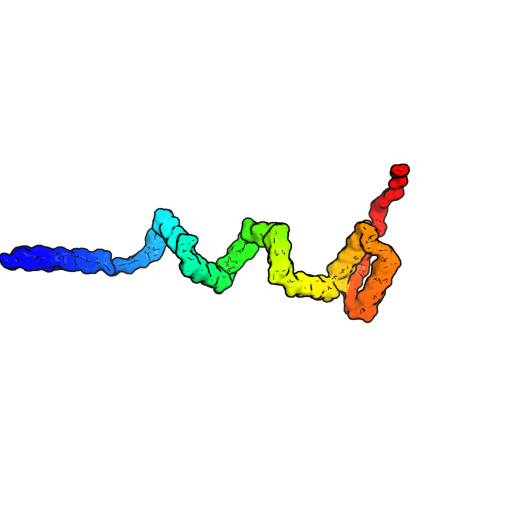 75 ? 5.981 3.287 0.987 1.00 86.00 75 MET A C 1
ATOM 589 O O . MET A 1 75 ? 6.880 2.451 1.001 1.00 86.00 75 MET A O 1
ATOM 593 N N . MET A 1 76 ? 5.043 3.299 0.035 1.00 81.38 76 MET A N 1
ATOM 594 C CA . MET A 1 76 ? 5.045 2.346 -1.084 1.00 81.38 76 MET A CA 1
ATOM 595 C C . MET A 1 76 ? 6.204 2.577 -2.061 1.00 81.38 76 MET A C 1
ATOM 597 O O . MET A 1 76 ? 6.804 1.615 -2.530 1.00 81.38 76 MET A O 1
ATOM 601 N N . ALA A 1 77 ? 6.524 3.838 -2.353 1.00 80.81 77 ALA A N 1
ATOM 602 C CA . ALA A 1 77 ? 7.590 4.241 -3.266 1.00 80.81 77 ALA A CA 1
ATOM 603 C C . ALA A 1 77 ? 8.992 4.155 -2.643 1.00 80.81 77 ALA A C 1
ATOM 605 O O . ALA A 1 77 ? 9.985 4.344 -3.345 1.00 80.81 77 ALA A O 1
ATOM 606 N N . ASN A 1 78 ? 9.094 3.870 -1.342 1.00 87.19 78 ASN A N 1
ATOM 607 C CA . ASN A 1 78 ? 10.376 3.653 -0.690 1.00 87.19 78 ASN A CA 1
ATOM 608 C C . ASN A 1 78 ? 11.140 2.524 -1.399 1.00 87.19 78 ASN A C 1
ATOM 610 O O . ASN A 1 78 ? 10.600 1.436 -1.608 1.00 87.19 78 ASN A O 1
ATOM 614 N N . GLU A 1 79 ? 12.409 2.780 -1.718 1.00 72.19 79 GLU A N 1
ATOM 615 C CA . GLU A 1 79 ? 13.287 1.875 -2.465 1.00 72.19 79 GLU A CA 1
ATOM 616 C C . GLU A 1 79 ? 13.283 0.442 -1.910 1.00 72.19 79 GLU A C 1
ATOM 618 O O . GLU A 1 79 ? 13.212 -0.518 -2.677 1.00 72.19 79 GLU A O 1
ATOM 623 N N . GLY A 1 80 ? 13.268 0.280 -0.581 1.00 83.75 80 GLY A N 1
ATOM 624 C CA . GLY A 1 80 ? 13.227 -1.038 0.057 1.00 83.75 80 GLY A CA 1
ATOM 625 C C . GLY A 1 80 ? 11.930 -1.801 -0.222 1.00 83.75 80 GLY A C 1
ATOM 626 O O . GLY A 1 80 ? 11.966 -2.991 -0.540 1.00 83.75 80 GLY A O 1
ATOM 627 N N . ASN A 1 81 ? 10.790 -1.111 -0.168 1.00 80.69 81 ASN A N 1
ATOM 628 C CA . ASN A 1 81 ? 9.481 -1.713 -0.420 1.00 80.69 81 ASN A CA 1
ATOM 629 C C . ASN A 1 81 ? 9.278 -1.996 -1.911 1.00 80.69 81 ASN A C 1
ATOM 631 O O . ASN A 1 81 ? 8.774 -3.061 -2.268 1.00 80.69 81 ASN A O 1
ATOM 635 N N . MET A 1 82 ? 9.741 -1.098 -2.785 1.00 80.81 82 MET A N 1
ATOM 636 C CA . MET A 1 82 ? 9.677 -1.288 -4.233 1.00 80.81 82 MET A CA 1
ATOM 637 C C . MET A 1 82 ? 10.552 -2.467 -4.686 1.00 80.81 82 MET A C 1
ATOM 639 O O . MET A 1 82 ? 10.084 -3.333 -5.426 1.00 80.81 82 MET A O 1
ATOM 643 N N . MET A 1 83 ? 11.793 -2.555 -4.192 1.00 80.81 83 MET A N 1
ATOM 644 C CA . MET A 1 83 ? 12.699 -3.673 -4.485 1.00 80.81 83 MET A CA 1
ATOM 645 C C . MET A 1 83 ? 12.139 -5.008 -3.996 1.00 80.81 83 MET A C 1
ATOM 647 O O . MET A 1 83 ? 12.219 -6.010 -4.708 1.00 80.81 83 MET A O 1
ATOM 651 N N . GLN A 1 84 ? 11.563 -5.040 -2.792 1.00 83.94 84 GLN A N 1
ATOM 652 C CA . GLN A 1 84 ? 10.943 -6.249 -2.257 1.00 83.94 84 GLN A CA 1
ATOM 653 C C . GLN A 1 84 ? 9.738 -6.676 -3.103 1.00 83.94 84 GLN A C 1
ATOM 655 O O . GLN A 1 84 ? 9.628 -7.840 -3.478 1.00 83.94 84 GLN A O 1
ATOM 660 N N . MET A 1 85 ? 8.887 -5.725 -3.495 1.00 82.69 85 MET A N 1
ATOM 661 C CA . MET A 1 85 ? 7.738 -5.995 -4.357 1.00 82.69 85 MET A CA 1
ATOM 662 C C . MET A 1 85 ? 8.157 -6.551 -5.726 1.00 82.69 85 MET A C 1
ATOM 664 O O . MET A 1 85 ? 7.537 -7.496 -6.213 1.00 82.69 85 MET A O 1
ATOM 668 N N . MET A 1 86 ? 9.230 -6.021 -6.325 1.00 82.88 86 MET A N 1
ATOM 669 C CA . MET A 1 86 ? 9.788 -6.546 -7.578 1.00 82.88 86 MET A CA 1
ATOM 670 C C . MET A 1 86 ? 10.349 -7.964 -7.424 1.00 82.88 86 MET A C 1
ATOM 672 O O . MET A 1 86 ? 10.161 -8.791 -8.316 1.00 82.88 86 MET A O 1
ATOM 676 N N . LYS A 1 87 ? 11.010 -8.264 -6.298 1.00 81.88 87 LYS A N 1
ATOM 677 C CA . LYS A 1 87 ? 11.525 -9.611 -6.000 1.00 81.88 87 LYS A CA 1
ATOM 678 C C . LYS A 1 87 ? 10.403 -10.630 -5.830 1.00 81.88 87 LYS A C 1
ATOM 680 O O . LYS A 1 87 ? 10.490 -11.723 -6.383 1.00 81.88 87 LYS A O 1
ATOM 685 N N . ASP A 1 88 ? 9.358 -10.262 -5.098 1.00 85.25 88 ASP A N 1
ATOM 686 C CA . ASP A 1 88 ? 8.238 -11.156 -4.795 1.00 85.25 88 ASP A CA 1
ATOM 687 C C . ASP A 1 88 ? 7.293 -11.325 -5.996 1.00 85.25 88 ASP A C 1
ATOM 689 O O . ASP A 1 88 ? 6.566 -12.316 -6.090 1.00 85.25 88 ASP A O 1
ATOM 693 N N . ARG A 1 89 ? 7.303 -10.372 -6.941 1.00 79.62 89 ARG A N 1
ATOM 694 C CA . ARG A 1 89 ? 6.478 -10.393 -8.156 1.00 79.62 89 ARG A CA 1
ATOM 695 C C . ARG A 1 89 ? 7.319 -10.169 -9.416 1.00 79.62 89 ARG A C 1
ATOM 697 O O . ARG A 1 89 ? 7.203 -9.117 -10.048 1.00 79.62 89 ARG A O 1
ATOM 704 N N . PRO A 1 90 ? 8.087 -11.176 -9.868 1.00 77.94 90 PRO A N 1
ATOM 705 C CA . PRO A 1 90 ? 8.883 -11.063 -11.093 1.00 77.94 90 PRO A CA 1
ATOM 706 C C . PRO A 1 90 ? 8.024 -10.790 -12.342 1.00 77.94 90 PRO A C 1
ATOM 708 O O . PRO A 1 90 ? 8.474 -10.137 -13.283 1.00 77.94 90 PRO A O 1
ATOM 711 N N . GLU A 1 91 ? 6.757 -11.216 -12.344 1.00 82.50 91 GLU A N 1
ATOM 712 C CA . GLU A 1 91 ? 5.800 -10.904 -13.415 1.00 82.50 91 GLU A CA 1
ATOM 713 C C . GLU A 1 91 ? 5.517 -9.404 -13.545 1.00 82.50 91 GLU A C 1
ATOM 715 O O . GLU A 1 91 ? 5.278 -8.919 -14.648 1.00 82.50 91 GLU A O 1
ATOM 720 N N . MET A 1 92 ? 5.597 -8.650 -12.446 1.00 79.62 92 MET A N 1
ATOM 721 C CA . MET A 1 92 ? 5.429 -7.199 -12.460 1.00 79.62 92 MET A CA 1
ATOM 722 C C . MET A 1 92 ? 6.556 -6.533 -13.249 1.00 79.62 92 MET A C 1
ATOM 724 O O . MET A 1 92 ? 6.297 -5.667 -14.083 1.00 79.62 92 MET A O 1
ATOM 728 N N . MET A 1 93 ? 7.797 -6.991 -13.048 1.00 79.50 93 MET A N 1
ATOM 729 C CA . MET A 1 93 ? 8.948 -6.543 -13.831 1.00 79.50 93 MET A CA 1
ATOM 730 C C . MET A 1 93 ? 8.759 -6.894 -15.308 1.00 79.50 93 MET A C 1
ATOM 732 O O . MET A 1 93 ? 8.980 -6.050 -16.173 1.00 79.50 93 MET A O 1
ATOM 736 N N . HIS A 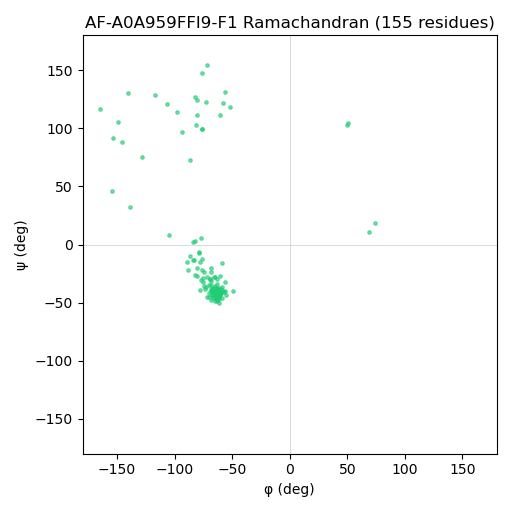1 94 ? 8.274 -8.102 -15.608 1.00 80.81 94 HIS A N 1
ATOM 737 C CA . HIS A 1 94 ? 7.991 -8.508 -16.983 1.00 80.81 94 HIS A CA 1
ATOM 738 C C . HIS A 1 94 ? 6.898 -7.651 -17.634 1.00 80.81 94 HIS A C 1
ATOM 740 O O . HIS A 1 94 ? 7.047 -7.230 -18.778 1.00 80.81 94 HIS A O 1
ATOM 746 N N . GLN A 1 95 ? 5.816 -7.354 -16.916 1.00 81.88 95 GLN A N 1
ATOM 747 C CA . GLN A 1 95 ? 4.717 -6.536 -17.419 1.00 81.88 95 GLN A CA 1
ATOM 748 C C . GLN A 1 95 ? 5.153 -5.084 -17.637 1.00 81.88 95 GLN A C 1
ATOM 750 O O . GLN A 1 95 ? 4.817 -4.493 -18.664 1.00 81.88 95 GLN A O 1
ATOM 755 N N . MET A 1 96 ? 5.941 -4.532 -16.713 1.00 80.00 96 MET A N 1
ATOM 756 C CA . MET A 1 96 ? 6.504 -3.189 -16.824 1.00 80.00 96 MET A CA 1
ATOM 757 C C . MET A 1 96 ? 7.489 -3.096 -17.998 1.00 80.00 96 MET A C 1
ATOM 759 O O . MET A 1 96 ? 7.332 -2.228 -18.854 1.00 80.00 96 MET A O 1
ATOM 763 N N . MET A 1 97 ? 8.435 -4.038 -18.112 1.00 79.06 97 MET A N 1
ATOM 764 C CA . MET A 1 97 ? 9.365 -4.100 -19.247 1.00 79.06 97 MET A CA 1
ATOM 765 C C . MET A 1 97 ? 8.638 -4.353 -20.570 1.00 79.06 97 MET A C 1
ATOM 767 O O . MET A 1 97 ? 8.988 -3.750 -21.577 1.00 79.06 97 MET A O 1
ATOM 771 N N . SER A 1 98 ? 7.600 -5.194 -20.589 1.00 79.94 98 SER A N 1
ATOM 772 C CA . SER A 1 98 ? 6.797 -5.431 -21.792 1.00 79.94 98 SER A CA 1
ATOM 773 C C . SER A 1 98 ? 6.026 -4.186 -22.220 1.00 79.94 98 SER A C 1
ATOM 775 O O . SER A 1 98 ? 5.901 -3.954 -23.421 1.00 79.94 98 SER A O 1
ATOM 777 N N . GLY A 1 99 ? 5.505 -3.401 -21.274 1.00 80.38 99 GLY A N 1
ATOM 778 C CA . GLY A 1 99 ? 4.877 -2.113 -21.565 1.00 80.38 99 GLY A CA 1
ATOM 779 C C . GLY A 1 99 ? 5.882 -1.136 -22.164 1.00 80.38 99 GLY A C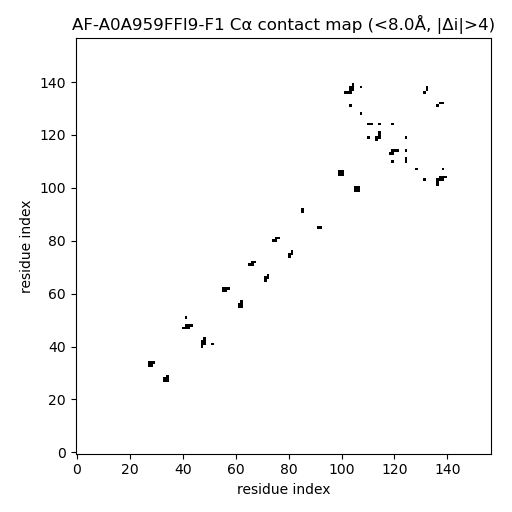 1
ATOM 780 O O . GLY A 1 99 ? 5.633 -0.585 -23.231 1.00 80.38 99 GLY A O 1
ATOM 781 N N . MET A 1 100 ? 7.054 -1.018 -21.539 1.00 77.44 100 MET A N 1
ATOM 782 C CA . MET A 1 100 ? 8.126 -0.137 -22.000 1.00 77.44 100 MET A CA 1
ATOM 783 C C . MET A 1 100 ? 8.671 -0.539 -23.378 1.00 77.44 100 MET A C 1
ATOM 785 O O . MET A 1 100 ? 8.877 0.316 -24.223 1.00 77.44 100 MET A O 1
ATOM 789 N N . MET A 1 101 ? 8.836 -1.837 -23.653 1.00 75.62 101 MET A N 1
ATOM 790 C CA . MET A 1 101 ? 9.275 -2.338 -24.964 1.00 75.62 101 MET A CA 1
ATOM 791 C C . MET A 1 101 ? 8.243 -2.135 -26.077 1.00 75.62 101 MET A C 1
ATOM 793 O O . MET A 1 101 ? 8.606 -2.139 -27.249 1.00 75.62 101 MET A O 1
ATOM 797 N N . LYS A 1 102 ? 6.957 -2.011 -25.735 1.00 77.75 102 LYS A N 1
ATOM 798 C CA . LYS A 1 102 ? 5.900 -1.694 -26.706 1.00 77.75 102 LYS A CA 1
ATOM 799 C C . LYS A 1 102 ? 5.841 -0.201 -27.023 1.00 77.75 102 LYS A 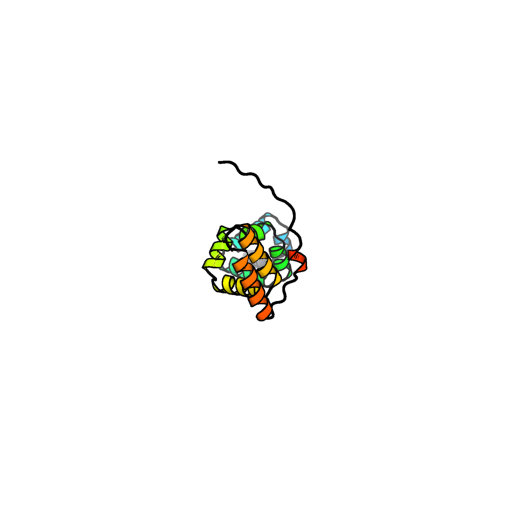C 1
ATOM 801 O O . LYS A 1 102 ? 5.290 0.161 -28.059 1.00 77.75 102 LYS A O 1
ATOM 806 N N . ASP A 1 103 ? 6.397 0.637 -26.155 1.00 80.12 103 ASP A N 1
ATOM 807 C CA . ASP A 1 103 ? 6.514 2.074 -26.358 1.00 80.12 103 ASP A CA 1
ATOM 808 C C . ASP A 1 103 ? 7.878 2.405 -26.981 1.00 80.12 103 ASP A C 1
ATOM 810 O O . ASP A 1 103 ? 8.904 2.519 -26.304 1.00 80.12 103 ASP A O 1
ATOM 814 N N . GLY A 1 104 ? 7.886 2.554 -28.309 1.00 74.19 104 GLY A N 1
ATOM 815 C CA . GLY A 1 104 ? 9.091 2.887 -29.065 1.00 74.19 104 GLY A CA 1
ATOM 816 C C . GLY A 1 104 ? 9.769 4.174 -28.584 1.00 74.19 104 GLY A C 1
ATOM 817 O O . GLY A 1 104 ? 10.996 4.244 -28.600 1.00 74.19 104 GLY A O 1
ATOM 818 N N . ASN A 1 105 ? 9.010 5.159 -28.090 1.00 79.50 105 ASN A N 1
ATOM 819 C CA . ASN A 1 105 ? 9.559 6.436 -27.637 1.00 79.50 105 ASN A CA 1
ATOM 820 C C . ASN A 1 105 ? 10.329 6.279 -26.319 1.00 79.50 105 ASN A C 1
ATOM 822 O O . ASN A 1 105 ? 11.455 6.767 -26.206 1.00 79.50 105 ASN A O 1
ATOM 826 N N . MET A 1 106 ? 9.776 5.544 -25.345 1.00 81.06 106 MET A N 1
ATOM 827 C CA . MET A 1 106 ? 10.502 5.243 -24.102 1.00 81.06 106 MET A CA 1
ATOM 828 C C . MET A 1 106 ? 11.760 4.415 -24.360 1.00 81.06 106 MET A C 1
ATOM 830 O O . MET A 1 106 ? 12.820 4.698 -23.798 1.00 81.06 106 MET A O 1
ATOM 834 N N . MET A 1 107 ? 11.663 3.399 -25.218 1.00 80.00 107 MET A N 1
ATOM 835 C CA . MET A 1 107 ? 12.807 2.548 -25.530 1.00 80.00 107 MET A CA 1
ATOM 836 C C . MET A 1 107 ? 13.901 3.310 -26.292 1.00 80.00 107 MET A C 1
ATOM 838 O O . MET A 1 107 ? 15.081 3.120 -25.999 1.00 80.00 107 MET A O 1
ATOM 842 N N . GLY A 1 108 ? 13.525 4.219 -27.196 1.00 79.88 108 GLY A N 1
ATOM 843 C CA . GLY A 1 108 ? 14.459 5.121 -27.872 1.00 79.88 108 GLY A CA 1
ATOM 844 C C . GLY A 1 108 ? 15.200 6.039 -26.897 1.00 79.88 108 GLY A C 1
ATOM 845 O O . GLY A 1 108 ? 16.424 6.134 -26.958 1.00 79.88 108 GLY A O 1
ATOM 846 N N . HIS A 1 109 ? 14.488 6.645 -25.942 1.00 82.44 109 HIS A N 1
ATOM 847 C CA . HIS A 1 109 ? 15.104 7.490 -24.914 1.00 82.44 109 HIS A CA 1
ATOM 848 C C . HIS A 1 109 ? 16.075 6.706 -24.013 1.00 82.44 109 HIS A C 1
ATOM 850 O O . HIS A 1 109 ? 17.163 7.180 -23.693 1.00 82.44 109 HIS A O 1
ATOM 856 N N . MET A 1 110 ? 15.730 5.466 -23.654 1.00 82.75 110 MET A N 1
ATOM 857 C CA . MET A 1 110 ? 16.625 4.602 -22.883 1.00 82.75 110 MET A CA 1
ATOM 858 C C . MET A 1 110 ? 17.913 4.270 -23.652 1.00 82.75 110 MET A C 1
ATOM 860 O O . MET A 1 110 ? 18.995 4.307 -23.069 1.00 82.75 110 MET A O 1
ATOM 864 N N . MET A 1 111 ? 17.817 3.978 -24.954 1.00 82.38 111 MET A N 1
ATOM 865 C CA . MET A 1 111 ? 18.995 3.732 -25.798 1.00 82.38 111 MET A CA 1
ATOM 866 C C . MET A 1 111 ? 19.902 4.963 -25.892 1.00 82.38 111 MET A C 1
ATOM 868 O O . MET A 1 111 ? 21.120 4.819 -25.824 1.00 82.38 111 MET A O 1
ATOM 872 N N . GLN A 1 112 ? 19.316 6.159 -25.986 1.00 82.44 112 GLN A N 1
ATOM 873 C CA . GLN A 1 112 ? 20.061 7.418 -25.992 1.00 82.44 112 GLN A CA 1
ATOM 874 C C . GLN A 1 112 ? 20.838 7.616 -24.685 1.00 82.44 112 GLN A C 1
ATOM 876 O O . GLN A 1 112 ? 22.035 7.884 -24.727 1.00 82.44 112 GLN A O 1
ATOM 881 N N . MET A 1 113 ? 20.207 7.402 -23.525 1.00 84.19 113 MET A N 1
ATOM 882 C CA . MET A 1 113 ? 20.913 7.472 -22.239 1.00 84.19 113 MET A CA 1
ATOM 883 C C . MET A 1 113 ? 22.042 6.437 -22.147 1.00 84.19 113 MET A C 1
ATOM 885 O O . MET A 1 113 ? 23.135 6.754 -21.693 1.00 84.19 113 MET A O 1
ATOM 889 N N . MET A 1 114 ? 21.823 5.205 -22.619 1.00 83.44 114 MET A N 1
ATOM 890 C CA . MET A 1 114 ? 22.871 4.176 -22.631 1.00 83.44 114 MET A CA 1
ATOM 891 C C . MET A 1 114 ? 24.055 4.548 -23.530 1.00 83.44 114 MET A C 1
ATOM 893 O O . MET A 1 114 ? 25.190 4.190 -23.218 1.00 83.44 114 MET A O 1
ATOM 897 N N . GLN A 1 115 ? 23.808 5.255 -24.635 1.00 82.94 115 GLN A N 1
ATOM 898 C CA . GLN A 1 115 ? 24.870 5.805 -25.471 1.00 82.94 115 GLN A CA 1
ATOM 899 C C . GLN A 1 115 ? 25.616 6.934 -24.747 1.00 82.94 115 GLN A C 1
ATOM 901 O O . GLN A 1 115 ? 26.845 6.921 -24.714 1.00 82.94 115 GLN A O 1
ATOM 906 N N . GLN A 1 116 ? 24.886 7.881 -24.147 1.00 84.75 116 GLN A N 1
ATOM 907 C CA . GLN A 1 116 ? 25.456 9.016 -23.412 1.00 84.75 116 GLN A CA 1
ATOM 908 C C . GLN A 1 116 ? 26.337 8.556 -22.238 1.00 84.75 116 GLN A C 1
ATOM 910 O O . GLN A 1 116 ? 27.440 9.064 -22.062 1.00 84.75 116 GLN A O 1
ATOM 915 N N . GLU A 1 117 ? 25.907 7.529 -21.502 1.00 88.25 117 GLU A N 1
ATOM 916 C CA . GLU A 1 117 ? 26.662 6.906 -20.403 1.00 88.25 117 GLU A CA 1
ATOM 917 C C . GLU A 1 117 ? 27.786 5.963 -20.891 1.00 88.25 117 GLU A C 1
ATOM 919 O O . GLU A 1 117 ? 28.415 5.257 -20.101 1.00 88.25 117 GLU A O 1
ATOM 924 N N . GLY A 1 118 ? 28.037 5.893 -22.205 1.00 85.06 118 GLY A N 1
ATOM 925 C CA . GLY A 1 118 ? 29.100 5.078 -22.799 1.00 85.06 118 GLY A CA 1
ATOM 926 C C . GLY A 1 118 ? 28.878 3.564 -22.706 1.00 85.06 118 GLY A C 1
ATOM 927 O O . GLY A 1 118 ? 29.783 2.784 -23.003 1.00 85.06 118 GLY A O 1
ATOM 928 N N . MET A 1 119 ? 27.681 3.123 -22.315 1.00 87.19 119 MET A N 1
ATOM 929 C CA . MET A 1 119 ? 27.306 1.707 -22.234 1.00 87.19 119 MET A CA 1
ATOM 930 C C . MET A 1 119 ? 26.981 1.105 -23.608 1.00 87.19 119 MET A C 1
ATOM 932 O O . MET A 1 119 ? 26.905 -0.118 -23.749 1.00 87.19 119 MET A O 1
ATOM 936 N N . MET A 1 120 ? 26.779 1.949 -24.621 1.00 86.06 120 MET A N 1
ATOM 937 C CA . MET A 1 120 ? 26.419 1.553 -25.978 1.00 86.06 120 MET A CA 1
ATOM 938 C C . MET A 1 120 ? 27.152 2.430 -26.997 1.00 86.06 120 MET A C 1
ATOM 940 O O . MET A 1 120 ? 27.139 3.652 -26.896 1.00 86.06 120 MET A O 1
ATOM 944 N N . SER A 1 121 ? 27.796 1.820 -27.996 1.00 86.12 121 SER A N 1
ATOM 945 C CA . SER A 1 121 ? 28.418 2.588 -29.078 1.00 86.12 121 SER A CA 1
ATOM 946 C C . SER A 1 121 ? 27.362 3.186 -30.007 1.00 86.12 121 SER A C 1
ATOM 948 O O . SER A 1 121 ? 26.273 2.634 -30.168 1.00 86.12 121 SER A O 1
ATOM 950 N N . GLU A 1 122 ? 27.709 4.283 -30.676 1.00 82.56 122 GLU A N 1
ATOM 951 C CA . GLU A 1 122 ? 26.843 4.919 -31.673 1.00 82.56 122 GLU A CA 1
ATOM 952 C C . GLU A 1 122 ? 26.456 3.947 -32.801 1.00 82.56 122 GLU A C 1
ATOM 954 O O . GLU A 1 122 ? 25.292 3.866 -33.184 1.00 82.56 122 GLU A O 1
ATOM 959 N N . GLU A 1 123 ? 27.401 3.126 -33.268 1.00 85.06 123 GLU A N 1
ATOM 960 C CA . GLU A 1 123 ? 27.140 2.095 -34.282 1.00 85.06 123 GLU A CA 1
ATOM 961 C C . GLU A 1 123 ? 26.145 1.031 -33.789 1.00 85.06 123 GLU A C 1
ATOM 963 O O . GLU A 1 123 ? 25.247 0.612 -34.526 1.00 85.06 123 GLU A O 1
ATOM 968 N N . CYS A 1 124 ? 26.273 0.607 -32.526 1.00 84.62 124 CYS A N 1
ATOM 969 C CA . CYS A 1 124 ? 25.340 -0.328 -31.903 1.00 84.62 124 CYS A CA 1
ATOM 970 C C . CYS A 1 124 ? 23.946 0.301 -31.803 1.00 84.62 124 CYS A C 1
ATOM 972 O O . CYS A 1 124 ? 22.950 -0.339 -32.141 1.00 84.62 124 CYS A O 1
ATOM 974 N N . MET A 1 125 ? 23.874 1.575 -31.407 1.00 83.75 125 MET A N 1
ATOM 975 C CA . MET A 1 125 ? 22.625 2.322 -31.296 1.00 83.75 125 MET A CA 1
ATOM 976 C C . MET A 1 125 ? 21.919 2.449 -32.649 1.00 83.75 125 MET A C 1
ATOM 978 O O . MET A 1 125 ? 20.745 2.097 -32.755 1.00 83.75 125 MET A O 1
ATOM 982 N N . GLN A 1 126 ? 22.628 2.878 -33.697 1.00 82.94 126 GLN A N 1
ATOM 983 C CA . GLN A 1 126 ? 22.069 3.018 -35.046 1.00 82.94 126 GLN A CA 1
ATOM 984 C C . GLN A 1 126 ? 21.545 1.678 -35.586 1.00 82.94 126 GLN A C 1
ATOM 986 O O . GLN A 1 126 ? 20.447 1.612 -36.144 1.00 82.94 126 GLN A O 1
ATOM 991 N N . SER A 1 127 ? 22.290 0.591 -35.359 1.00 85.06 127 SER A N 1
ATOM 992 C CA . SER A 1 127 ? 21.870 -0.766 -35.726 1.00 85.06 127 SER A CA 1
ATOM 993 C C . SER A 1 127 ? 20.603 -1.207 -34.975 1.00 85.06 127 SER A C 1
ATOM 995 O O . SER A 1 127 ? 19.661 -1.730 -35.579 1.00 85.06 127 SER A O 1
ATOM 997 N N . CYS A 1 128 ? 20.518 -0.932 -33.668 1.00 82.38 128 CYS A N 1
ATOM 998 C CA . CYS A 1 128 ? 19.330 -1.216 -32.863 1.00 82.38 128 CYS A CA 1
ATOM 999 C C . CYS A 1 128 ? 18.111 -0.391 -33.302 1.00 82.38 128 CYS A C 1
ATOM 1001 O O . CYS A 1 128 ? 17.025 -0.956 -33.445 1.00 82.38 128 CYS A O 1
ATOM 1003 N N . MET A 1 129 ? 18.279 0.902 -33.588 1.00 80.44 129 MET A N 1
ATOM 1004 C CA . MET A 1 129 ? 17.201 1.768 -34.079 1.00 80.44 129 MET A CA 1
ATOM 1005 C C . MET A 1 129 ? 16.653 1.295 -35.427 1.00 80.44 129 MET A C 1
ATOM 1007 O O . MET A 1 129 ? 15.435 1.242 -35.616 1.00 80.44 129 MET A O 1
ATOM 1011 N N . GLN A 1 130 ? 17.535 0.889 -36.344 1.00 83.06 130 GLN A N 1
ATOM 1012 C CA . GLN A 1 130 ? 17.128 0.343 -37.636 1.00 83.06 130 GLN A CA 1
ATOM 1013 C C . GLN A 1 130 ? 16.318 -0.948 -37.462 1.00 83.06 130 GLN A C 1
ATOM 1015 O O . GLN A 1 130 ? 15.239 -1.078 -38.035 1.00 83.06 130 GLN A O 1
ATOM 1020 N N . MET A 1 131 ? 16.766 -1.859 -36.593 1.00 83.81 131 MET A N 1
ATOM 1021 C CA . MET A 1 131 ? 16.025 -3.088 -36.291 1.00 83.81 131 MET A CA 1
ATOM 1022 C C . MET A 1 131 ? 14.641 -2.808 -35.681 1.00 83.81 131 MET A C 1
ATOM 1024 O O . MET A 1 131 ? 13.678 -3.519 -35.972 1.00 83.81 131 MET A O 1
ATOM 1028 N N . MET A 1 132 ? 14.515 -1.791 -34.824 1.00 80.00 132 MET A N 1
ATOM 1029 C CA . MET A 1 132 ? 13.227 -1.404 -34.235 1.00 80.00 132 MET A CA 1
ATOM 1030 C C . MET A 1 132 ? 12.266 -0.837 -35.281 1.00 80.00 132 MET A C 1
ATOM 1032 O O . MET A 1 132 ? 11.087 -1.202 -35.293 1.00 80.00 132 MET A O 1
ATOM 1036 N N . LYS A 1 133 ? 12.784 -0.017 -36.201 1.00 79.31 133 LYS A N 1
ATOM 1037 C CA . LYS A 1 133 ? 12.036 0.500 -37.350 1.00 79.31 133 LYS A CA 1
ATOM 1038 C C . LYS A 1 133 ? 11.551 -0.632 -38.258 1.00 79.31 133 LYS A C 1
ATOM 1040 O O . LYS A 1 133 ? 10.383 -0.647 -38.639 1.00 79.31 133 LYS A O 1
ATOM 1045 N N . ASP A 1 134 ? 12.407 -1.616 -38.528 1.00 83.44 134 ASP A N 1
ATOM 1046 C CA . ASP A 1 134 ? 12.066 -2.795 -39.334 1.00 83.44 134 ASP A CA 1
ATOM 1047 C C . ASP A 1 134 ? 10.989 -3.667 -38.663 1.00 83.44 134 ASP A C 1
ATOM 1049 O O . ASP A 1 134 ? 10.188 -4.312 -39.341 1.00 83.44 134 ASP A O 1
ATOM 1053 N N . LYS A 1 135 ? 10.917 -3.653 -37.325 1.00 80.94 135 LYS A N 1
ATOM 1054 C CA . LYS A 1 135 ? 9.860 -4.310 -36.537 1.00 80.94 135 LYS A CA 1
ATOM 1055 C C . LYS A 1 135 ? 8.572 -3.487 -36.411 1.00 80.94 135 LYS A C 1
ATOM 1057 O O . LYS A 1 135 ? 7.646 -3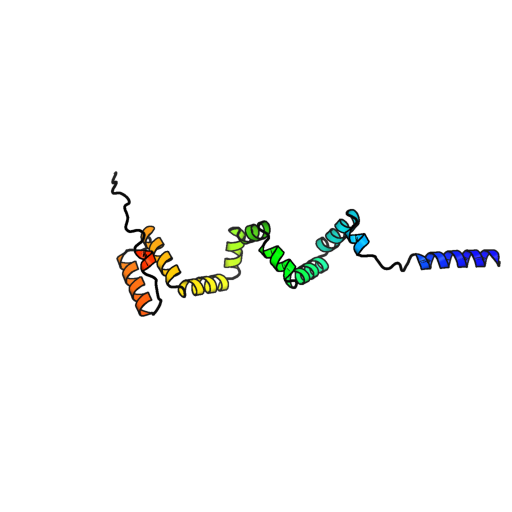.930 -35.734 1.00 80.94 135 LYS A O 1
ATOM 1062 N N . GLY A 1 136 ? 8.489 -2.322 -37.055 1.00 74.19 136 GLY A N 1
ATOM 1063 C CA . GLY A 1 136 ? 7.295 -1.476 -37.054 1.00 74.19 136 GLY A CA 1
ATOM 1064 C C . GLY A 1 136 ? 7.054 -0.729 -35.741 1.00 74.19 136 GLY A C 1
ATOM 1065 O O . GLY A 1 136 ? 5.935 -0.281 -35.502 1.00 74.19 136 GLY A O 1
ATOM 1066 N N . MET A 1 137 ? 8.074 -0.590 -34.887 1.00 75.81 137 MET A N 1
ATOM 1067 C CA . MET A 1 137 ? 7.991 0.274 -33.710 1.00 75.81 137 MET A CA 1
ATOM 1068 C C . MET A 1 137 ? 8.237 1.721 -34.144 1.00 75.81 137 MET A C 1
ATOM 1070 O O . MET A 1 137 ? 9.333 2.067 -34.586 1.00 75.81 137 MET A O 1
ATOM 1074 N N . SER A 1 138 ? 7.201 2.559 -34.072 1.00 65.38 138 SER A N 1
ATOM 1075 C CA . SER A 1 138 ? 7.304 3.985 -34.385 1.00 65.38 138 SER A CA 1
ATOM 1076 C C . SER A 1 138 ? 8.055 4.705 -33.269 1.00 65.38 138 SER A C 1
ATOM 1078 O O . SER A 1 138 ? 7.636 4.644 -32.114 1.00 65.38 138 SER A O 1
ATOM 1080 N N . MET A 1 139 ? 9.144 5.381 -33.625 1.00 66.12 139 MET A N 1
ATOM 1081 C CA . MET A 1 139 ? 9.874 6.285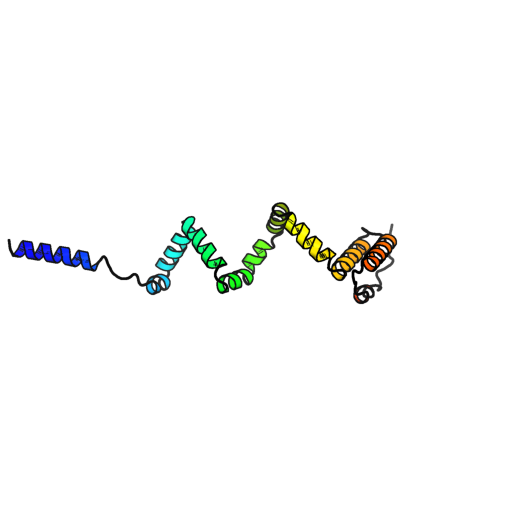 -32.738 1.00 66.12 139 MET A CA 1
ATOM 1082 C C . MET A 1 139 ? 9.797 7.694 -33.317 1.00 66.12 139 MET A C 1
ATOM 1084 O O . MET A 1 139 ? 10.100 7.896 -34.497 1.00 66.12 139 MET A O 1
ATOM 1088 N N . ASP A 1 140 ? 9.398 8.661 -32.500 1.00 61.91 140 ASP A N 1
ATOM 1089 C CA . ASP A 1 140 ? 9.374 10.067 -32.882 1.00 61.91 140 ASP A CA 1
ATOM 1090 C C . ASP A 1 140 ? 10.800 10.632 -32.873 1.00 61.91 140 ASP A C 1
ATOM 1092 O O . ASP A 1 140 ? 11.350 11.024 -31.844 1.00 61.91 140 ASP A O 1
ATOM 1096 N N . MET A 1 141 ? 11.399 10.709 -34.063 1.00 53.97 141 MET A N 1
ATOM 1097 C CA . MET A 1 141 ? 12.750 11.248 -34.300 1.00 53.97 141 MET A CA 1
ATOM 1098 C C . MET A 1 141 ? 12.921 12.710 -33.850 1.00 53.97 141 MET A C 1
ATOM 1100 O O . MET A 1 141 ? 14.041 13.179 -33.697 1.00 53.97 141 MET A O 1
ATOM 1104 N N . GLN A 1 142 ? 11.826 13.437 -33.615 1.00 50.28 142 GLN A N 1
ATOM 1105 C CA . GLN A 1 142 ? 11.848 14.849 -33.227 1.00 50.28 142 GLN A CA 1
ATOM 1106 C C . GLN A 1 142 ? 12.418 15.075 -31.813 1.00 50.28 142 GLN A C 1
ATOM 1108 O O . GLN A 1 142 ? 12.892 16.164 -31.512 1.00 50.28 142 GLN A O 1
ATOM 1113 N N . MET A 1 143 ? 12.432 14.040 -30.965 1.00 50.81 143 MET A N 1
ATOM 1114 C CA . MET A 1 143 ? 13.070 14.077 -29.642 1.00 50.81 143 MET A CA 1
ATOM 1115 C C . MET A 1 143 ? 14.584 13.787 -29.701 1.00 50.81 143 MET A C 1
ATOM 1117 O O . MET A 1 143 ? 15.284 14.034 -28.726 1.00 50.81 143 MET A O 1
ATOM 1121 N N . MET A 1 144 ? 15.097 13.279 -30.832 1.00 50.25 144 MET A N 1
ATOM 1122 C CA . MET A 1 144 ? 16.514 12.912 -31.018 1.00 50.25 144 MET A CA 1
ATOM 1123 C C . MET A 1 144 ? 17.372 14.079 -31.527 1.00 50.25 144 MET A C 1
ATOM 1125 O O . MET A 1 144 ? 18.584 14.082 -31.343 1.00 50.25 144 MET A O 1
ATOM 1129 N N . GLU A 1 145 ? 16.759 15.090 -32.147 1.00 46.66 145 GLU A N 1
ATOM 1130 C CA . GLU A 1 145 ? 17.459 16.270 -32.681 1.00 46.66 145 GLU A CA 1
ATOM 1131 C C . GLU A 1 145 ? 17.712 17.359 -31.613 1.00 46.66 145 GLU A C 1
ATOM 1133 O O . GLU A 1 145 ? 18.247 18.422 -31.921 1.00 46.66 145 GLU A O 1
ATOM 1138 N N . GLY A 1 146 ? 17.332 17.113 -30.352 1.00 45.81 146 GLY A N 1
ATOM 1139 C CA . GLY A 1 146 ? 17.331 18.111 -29.276 1.00 45.81 146 GLY A CA 1
ATOM 1140 C C . GLY A 1 146 ? 18.636 18.304 -28.494 1.00 45.81 146 GLY A C 1
ATOM 1141 O O . GLY A 1 146 ? 18.715 19.261 -27.731 1.00 45.81 146 GLY A O 1
ATOM 1142 N N . GLU A 1 147 ? 19.655 17.454 -28.661 1.00 44.38 147 GLU A N 1
ATOM 1143 C CA . GLU A 1 147 ? 20.898 17.533 -27.863 1.00 44.38 147 GLU A CA 1
ATOM 1144 C C . GLU A 1 147 ? 22.181 17.303 -28.681 1.00 44.38 147 GLU A C 1
ATOM 1146 O O . GLU A 1 147 ? 23.190 16.820 -28.174 1.00 44.38 147 GLU A O 1
ATOM 1151 N N . SER A 1 148 ? 22.202 17.699 -29.955 1.00 41.59 148 SER A N 1
ATOM 1152 C CA . SER A 1 148 ? 23.472 17.972 -30.641 1.00 41.59 148 SER A CA 1
ATOM 1153 C C . SER A 1 148 ? 23.875 19.427 -30.373 1.00 41.59 148 SER A C 1
ATOM 1155 O O . SER A 1 148 ? 23.727 20.292 -31.236 1.00 41.59 148 SER A O 1
ATOM 1157 N N . GLY A 1 149 ? 24.307 19.718 -29.147 1.00 41.44 149 GLY A N 1
ATOM 1158 C CA . GLY A 1 149 ? 24.676 21.069 -28.730 1.00 41.44 149 GLY A CA 1
ATOM 1159 C C . GLY A 1 149 ? 25.691 21.060 -27.596 1.00 41.44 149 GLY A C 1
ATOM 1160 O O . GLY A 1 149 ? 25.309 21.034 -26.436 1.00 41.44 149 GLY A O 1
ATOM 1161 N N . ASP A 1 150 ? 26.968 21.096 -27.979 1.00 45.94 150 ASP A N 1
ATOM 1162 C CA . ASP A 1 150 ? 28.119 21.589 -27.215 1.00 45.94 150 ASP A CA 1
ATOM 1163 C C . ASP A 1 150 ? 28.323 21.097 -25.767 1.00 45.94 150 ASP A C 1
ATOM 1165 O O . ASP A 1 150 ? 27.802 21.662 -24.809 1.00 45.94 150 ASP A O 1
ATOM 1169 N N . ALA A 1 151 ? 29.268 20.166 -25.583 1.00 38.50 151 ALA A N 1
ATOM 1170 C CA . ALA A 1 151 ? 30.044 20.081 -24.345 1.00 38.50 151 ALA A CA 1
ATOM 1171 C C . ALA A 1 151 ? 31.485 19.611 -24.619 1.00 38.50 151 ALA A C 1
ATOM 1173 O O . ALA A 1 151 ? 31.803 18.428 -24.609 1.00 38.50 151 ALA A O 1
ATOM 1174 N N . HIS A 1 152 ? 32.328 20.609 -24.884 1.00 40.66 152 HIS A N 1
ATOM 1175 C CA . HIS A 1 152 ? 33.714 20.746 -24.436 1.00 40.66 152 HIS A CA 1
ATOM 1176 C C . HIS A 1 152 ? 34.698 19.584 -24.636 1.00 40.66 152 HIS A C 1
ATOM 1178 O O . HIS A 1 152 ? 34.817 18.652 -23.844 1.00 40.66 152 HIS A O 1
ATOM 1184 N N . ALA A 1 153 ? 35.563 19.794 -25.632 1.00 46.28 153 ALA A N 1
ATOM 1185 C CA . ALA A 1 153 ? 36.964 19.436 -25.514 1.00 46.28 153 ALA A CA 1
ATOM 1186 C C . ALA A 1 153 ? 37.538 20.041 -24.225 1.00 46.28 153 ALA A C 1
ATOM 1188 O O . ALA A 1 153 ? 37.583 21.260 -24.103 1.00 46.28 153 ALA A O 1
ATOM 1189 N N . ASP A 1 154 ? 38.002 19.195 -23.314 1.00 45.88 154 ASP A N 1
ATOM 1190 C CA . ASP A 1 154 ? 39.097 19.518 -22.408 1.00 45.88 154 ASP A CA 1
ATOM 1191 C C . ASP A 1 154 ? 39.844 18.222 -22.096 1.00 45.88 154 ASP A C 1
ATOM 1193 O O . ASP A 1 154 ? 39.371 17.335 -21.387 1.00 45.88 154 ASP A O 1
ATOM 1197 N N . GLY A 1 155 ? 41.023 18.090 -22.700 1.00 41.75 155 GLY A N 1
ATOM 1198 C CA . GLY A 1 155 ? 42.002 17.118 -22.254 1.00 41.75 155 GLY A CA 1
ATOM 1199 C C . GLY A 1 155 ? 42.678 17.624 -20.991 1.00 41.75 155 GLY A C 1
ATOM 1200 O O . GLY A 1 155 ? 42.911 18.817 -20.873 1.00 41.75 155 GLY A O 1
ATOM 1201 N N . HIS A 1 156 ? 43.062 16.722 -20.095 1.00 42.53 156 HIS A N 1
ATOM 1202 C CA . HIS A 1 156 ? 44.277 16.859 -19.297 1.00 42.53 156 HIS A CA 1
ATOM 1203 C C . HIS A 1 156 ? 44.622 15.501 -18.661 1.00 42.53 156 HIS A C 1
ATOM 1205 O O . HIS A 1 156 ? 43.849 14.988 -17.864 1.00 42.53 156 HIS A O 1
ATOM 1211 N N . HIS A 1 157 ? 45.787 14.983 -19.077 1.00 41.72 157 HIS A N 1
ATOM 1212 C CA . HIS A 1 157 ? 46.755 14.112 -18.383 1.00 41.72 157 HIS A CA 1
ATOM 1213 C C . HIS A 1 157 ? 46.274 12.913 -17.554 1.00 41.72 157 HIS A C 1
ATOM 1215 O O . HIS A 1 157 ? 45.752 13.116 -16.439 1.00 41.72 157 HIS A O 1
#